Protein AF-A0A142D5C0-F1 (afdb_monomer)

Solvent-accessible surface area (backbone atoms only — not comparable to full-atom values): 4698 Å² total; per-residue (Å²): 127,61,63,27,59,52,48,49,49,56,39,51,76,70,72,45,53,62,57,56,48,15,56,75,56,70,51,53,40,67,57,47,52,30,39,36,46,46,74,40,88,70,54,69,74,55,41,50,42,49,16,62,70,68,74,44,54,54,56,69,50,72,51,81,78,70,76,66,79,69,77,70,73,79,74,90,82,135

Foldseek 3Di:
DDFQVLLVVLCVVVVDDLCRLCVVLVHHSVVSVCCRRVVDQDDPVSLVSSCVSSVHDSCSRRVPPPPPPPVPPPDDDD

pLDDT: mean 83.79, std 17.28, range [42.0, 97.44]

Nearest PDB structures (foldseek):
  1y7y-assembly1_A  TM=8.655E-01  e=3.307E-03  Aeromonas hydrophila
  3f52-assembly1_A  TM=7.956E-01  e=5.337E-03  Corynebacterium glutamicum
  2b5a-assembly1_A  TM=8.156E-01  e=8.614E-03  [Bacillus] caldolyticus
  6jq1-assembly1_A  TM=7.292E-01  e=5.027E-03  Deinococcus geothermalis DSM 11300
  2kpj-assembly1_A  TM=7.492E-01  e=1.162E-02  Agathobacter rectalis ATCC 33656

Radius of gyration: 15.9 Å; Cα contacts (8 Å, |Δi|>4): 68; chains: 1; bounding box: 40×34×42 Å

Mean predicted aligned error: 8.24 Å

Secondary structure (DSSP, 8-state):
----HHHHHHHHHTT--HHHHHHHHTS-HHHHHHHHTTS----HHHHHHHHHHHT--HHHHH-TT-------------

Structure (mmCIF, N/CA/C/O backbone):
data_AF-A0A142D5C0-F1
#
_entry.id   AF-A0A142D5C0-F1
#
loop_
_atom_site.group_PDB
_atom_site.id
_atom_site.type_symbol
_atom_site.label_atom_id
_atom_site.label_alt_id
_atom_site.label_comp_id
_atom_site.label_asym_id
_atom_site.label_entity_id
_atom_site.label_seq_id
_atom_site.pdbx_PDB_ins_code
_atom_site.Cartn_x
_atom_site.Cartn_y
_atom_site.Cartn_z
_atom_site.occupancy
_atom_site.B_iso_or_equiv
_atom_site.auth_seq_id
_atom_site.auth_comp_id
_atom_site.auth_asym_id
_atom_site.auth_atom_id
_atom_site.pdbx_PDB_model_num
ATOM 1 N N . MET A 1 1 ? 14.941 7.103 0.644 1.00 58.94 1 MET A N 1
ATOM 2 C CA . MET A 1 1 ? 14.049 6.100 0.017 1.00 58.94 1 MET A CA 1
ATOM 3 C C . MET A 1 1 ? 12.809 6.816 -0.475 1.00 58.94 1 MET A C 1
ATOM 5 O O . MET A 1 1 ? 12.340 7.690 0.245 1.00 58.94 1 MET A O 1
ATOM 9 N N . ARG A 1 2 ? 12.319 6.516 -1.679 1.00 76.00 2 ARG A N 1
ATOM 10 C CA . ARG A 1 2 ? 11.138 7.184 -2.241 1.00 76.00 2 ARG A CA 1
ATOM 11 C C . ARG A 1 2 ? 9.890 6.361 -1.928 1.00 76.00 2 ARG A C 1
ATOM 13 O O . ARG A 1 2 ? 9.916 5.143 -2.081 1.00 76.00 2 ARG A O 1
ATOM 20 N N . LEU A 1 3 ? 8.831 7.020 -1.462 1.00 83.81 3 LEU A N 1
ATOM 21 C CA . LEU A 1 3 ? 7.551 6.368 -1.185 1.00 83.81 3 LEU A CA 1
ATOM 22 C C . LEU A 1 3 ? 6.883 5.927 -2.490 1.00 83.81 3 LEU A C 1
ATOM 24 O O . LEU A 1 3 ? 6.986 6.607 -3.510 1.00 83.81 3 LEU A O 1
ATOM 28 N N . ASN A 1 4 ? 6.150 4.819 -2.432 1.00 88.56 4 ASN A N 1
ATOM 29 C CA . ASN A 1 4 ? 5.260 4.407 -3.504 1.00 88.56 4 ASN A CA 1
ATOM 30 C C . ASN A 1 4 ? 3.884 5.056 -3.307 1.00 88.56 4 ASN A C 1
ATOM 32 O O . ASN A 1 4 ? 2.954 4.475 -2.739 1.00 88.56 4 ASN A O 1
ATOM 36 N N . GLU A 1 5 ? 3.787 6.310 -3.741 1.00 90.25 5 GLU A N 1
ATOM 37 C CA . GLU A 1 5 ? 2.609 7.150 -3.535 1.00 90.25 5 GLU A CA 1
ATOM 38 C C . GLU A 1 5 ? 1.348 6.574 -4.184 1.00 90.25 5 GLU A C 1
ATOM 40 O O . GLU A 1 5 ? 0.261 6.719 -3.630 1.00 90.25 5 GLU A O 1
ATOM 45 N N . GLU A 1 6 ? 1.473 5.884 -5.317 1.00 91.62 6 GLU A N 1
ATOM 46 C CA . GLU A 1 6 ? 0.324 5.324 -6.033 1.00 91.62 6 GLU A CA 1
ATOM 47 C C . GLU A 1 6 ? -0.293 4.150 -5.269 1.00 91.62 6 GLU A C 1
ATOM 49 O O . GLU A 1 6 ? -1.516 4.065 -5.156 1.00 91.62 6 GLU A O 1
ATOM 54 N N . LEU A 1 7 ? 0.535 3.299 -4.657 1.00 92.31 7 LEU A N 1
ATOM 55 C CA . LEU A 1 7 ? 0.070 2.226 -3.774 1.00 92.31 7 LEU A CA 1
ATOM 56 C C . LEU A 1 7 ? -0.634 2.780 -2.529 1.00 92.31 7 LEU A C 1
ATOM 58 O O . LEU A 1 7 ? -1.707 2.304 -2.156 1.00 92.31 7 LEU A O 1
ATOM 62 N N . ILE A 1 8 ? -0.066 3.827 -1.921 1.00 93.75 8 ILE A N 1
ATOM 63 C CA . ILE A 1 8 ? -0.658 4.497 -0.755 1.00 93.75 8 ILE A CA 1
ATOM 64 C C . ILE A 1 8 ? -2.003 5.134 -1.126 1.00 93.75 8 ILE A C 1
ATOM 66 O O . ILE A 1 8 ? -2.978 4.982 -0.387 1.00 93.75 8 ILE A O 1
ATOM 70 N N . LYS A 1 9 ? -2.076 5.834 -2.265 1.00 94.75 9 LYS A N 1
ATOM 71 C CA . LYS A 1 9 ? -3.314 6.445 -2.769 1.00 94.75 9 LYS A CA 1
ATOM 72 C C . LYS A 1 9 ? -4.370 5.386 -3.062 1.00 94.75 9 LYS A C 1
ATOM 74 O O . LYS A 1 9 ? -5.495 5.537 -2.600 1.00 94.75 9 LYS A O 1
ATOM 79 N N . ALA A 1 10 ? -4.012 4.306 -3.759 1.00 95.06 10 ALA A N 1
ATOM 80 C CA . ALA A 1 10 ? -4.935 3.219 -4.080 1.00 95.06 10 ALA A CA 1
ATOM 81 C C . ALA A 1 10 ? -5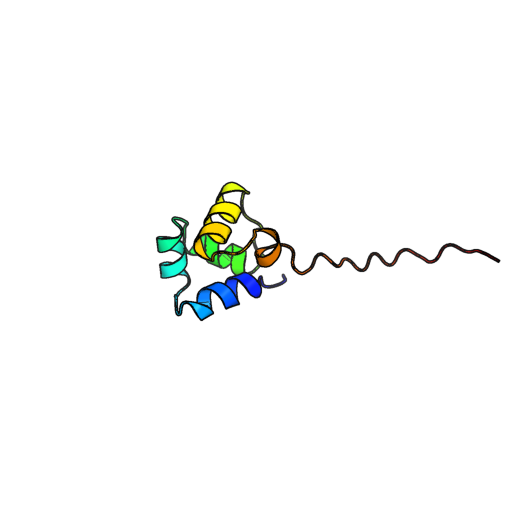.514 2.573 -2.813 1.00 95.06 10 ALA A C 1
ATOM 83 O O . ALA A 1 10 ? -6.722 2.362 -2.718 1.00 95.06 10 ALA A O 1
ATOM 84 N N . ARG A 1 11 ? -4.678 2.345 -1.791 1.00 96.50 11 ARG A N 1
ATOM 85 C CA . ARG A 1 11 ? -5.137 1.848 -0.490 1.00 96.50 11 ARG A CA 1
ATOM 86 C C . ARG A 1 11 ? -6.090 2.820 0.204 1.00 96.50 11 ARG A C 1
ATOM 88 O O . ARG A 1 11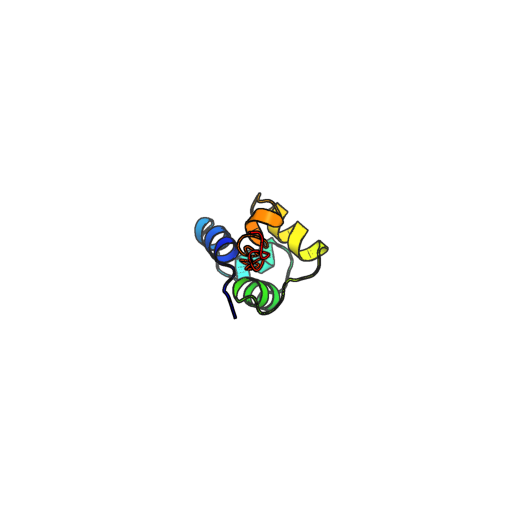 ? -7.148 2.408 0.679 1.00 96.50 11 ARG A O 1
ATOM 95 N N . LYS A 1 12 ? -5.712 4.100 0.283 1.00 96.06 12 LYS A N 1
ATOM 96 C CA . LYS A 1 12 ? -6.509 5.138 0.956 1.00 96.06 12 LYS A CA 1
ATOM 97 C C . LYS A 1 12 ? -7.835 5.409 0.247 1.00 96.06 12 LYS A C 1
ATOM 99 O O . LYS A 1 12 ? -8.821 5.648 0.930 1.00 96.06 12 LYS A O 1
ATOM 104 N N . ALA A 1 13 ? -7.882 5.310 -1.081 1.00 96.00 13 ALA A N 1
ATOM 105 C CA . ALA A 1 13 ? -9.113 5.444 -1.861 1.00 96.00 13 ALA A CA 1
ATOM 106 C C . ALA A 1 13 ? -10.158 4.371 -1.505 1.00 96.00 13 ALA A C 1
ATOM 108 O O . ALA A 1 13 ? -11.353 4.617 -1.617 1.00 96.00 13 ALA A O 1
ATOM 109 N N . LEU A 1 14 ? -9.714 3.203 -1.031 1.00 94.88 14 LEU A N 1
ATOM 110 C CA . LEU A 1 14 ? -10.585 2.141 -0.521 1.00 94.88 14 LEU A CA 1
ATOM 111 C C . LEU A 1 14 ? -10.865 2.250 0.990 1.00 94.88 14 LEU A C 1
ATOM 113 O O . LEU A 1 14 ? -11.536 1.379 1.540 1.00 94.88 14 LEU A O 1
ATOM 117 N N . GLY A 1 15 ? -10.325 3.263 1.678 1.00 96.69 15 GLY A N 1
ATOM 118 C CA . GLY A 1 15 ? -10.488 3.450 3.123 1.00 96.69 15 GLY A CA 1
ATOM 119 C C . GLY A 1 15 ? -9.812 2.379 3.987 1.00 96.69 15 GLY A C 1
ATOM 120 O O . GLY A 1 15 ? -10.185 2.209 5.142 1.00 96.69 15 GLY A O 1
ATOM 121 N N . LEU A 1 16 ? -8.839 1.637 3.446 1.00 96.31 16 LEU A N 1
ATOM 122 C CA . LEU A 1 16 ? -8.245 0.484 4.132 1.00 96.31 16 LEU A CA 1
ATOM 123 C C . LEU A 1 16 ? -6.985 0.851 4.923 1.00 96.31 16 LEU A C 1
ATOM 125 O O . LEU A 1 16 ? -6.108 1.591 4.453 1.00 96.31 16 LEU A O 1
ATOM 129 N N . SER A 1 17 ? -6.822 0.234 6.093 1.00 96.88 17 SER A N 1
ATOM 130 C CA . SER A 1 17 ? -5.521 0.174 6.764 1.00 96.88 17 SER A CA 1
ATOM 131 C C . SER A 1 17 ? -4.539 -0.731 5.999 1.00 96.88 17 SER A C 1
ATOM 133 O O . SER A 1 17 ? -4.930 -1.550 5.163 1.00 96.88 17 SER A O 1
ATOM 135 N N . GLN A 1 18 ? -3.235 -0.609 6.279 1.00 95.94 18 GLN A N 1
ATOM 136 C CA . GLN A 1 18 ? -2.223 -1.488 5.670 1.00 95.94 18 GLN A CA 1
ATOM 137 C C . GLN A 1 18 ? -2.469 -2.964 6.016 1.00 95.94 18 GLN A C 1
ATOM 139 O O . GLN A 1 18 ? -2.328 -3.833 5.159 1.00 95.94 18 GLN A O 1
ATOM 144 N N . ALA A 1 19 ? -2.873 -3.256 7.254 1.00 96.81 19 ALA A N 1
ATOM 145 C CA . ALA A 1 19 ? -3.146 -4.621 7.691 1.00 96.81 19 ALA A CA 1
ATOM 146 C C . ALA A 1 19 ? -4.355 -5.228 6.963 1.00 96.81 19 ALA A C 1
ATOM 148 O O . ALA A 1 19 ? -4.284 -6.363 6.491 1.00 96.81 19 ALA A O 1
ATOM 149 N N . GLU A 1 20 ? -5.440 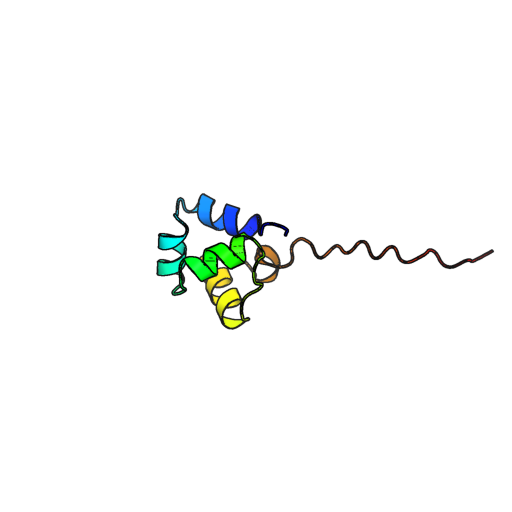-4.465 6.811 1.00 97.44 20 GLU A N 1
ATOM 150 C CA . GLU A 1 20 ? -6.635 -4.925 6.098 1.00 97.44 20 GLU A CA 1
ATOM 151 C C . GLU A 1 20 ? -6.375 -5.130 4.611 1.00 97.44 20 GLU A C 1
ATOM 153 O O . GLU A 1 20 ? -6.749 -6.165 4.060 1.00 97.44 20 GLU A O 1
ATOM 158 N N . ALA A 1 21 ? -5.705 -4.174 3.963 1.00 97.19 21 ALA A N 1
ATOM 159 C CA . ALA A 1 21 ? -5.334 -4.302 2.561 1.00 97.19 21 ALA A CA 1
ATOM 160 C C . ALA A 1 21 ? -4.434 -5.526 2.343 1.00 97.19 21 ALA A C 1
ATOM 162 O O . ALA A 1 21 ? -4.715 -6.347 1.473 1.00 97.19 21 ALA A O 1
ATOM 163 N N . ALA A 1 22 ? -3.411 -5.717 3.180 1.00 96.69 22 ALA A N 1
ATOM 164 C CA . ALA A 1 22 ? -2.522 -6.872 3.094 1.00 96.69 22 ALA A CA 1
ATOM 165 C C . ALA A 1 22 ? -3.274 -8.201 3.263 1.00 96.69 22 ALA A C 1
ATOM 167 O O . ALA A 1 22 ? -3.072 -9.125 2.473 1.00 96.69 22 ALA A O 1
ATOM 168 N N . LYS A 1 23 ? -4.202 -8.273 4.227 1.00 97.38 23 LYS A N 1
ATOM 169 C CA . LYS A 1 23 ? -5.064 -9.444 4.433 1.00 97.38 23 LYS A CA 1
ATOM 170 C C . LYS A 1 23 ? -5.922 -9.739 3.201 1.00 97.38 23 LYS A C 1
ATOM 172 O O . LYS A 1 23 ? -5.978 -10.889 2.780 1.00 97.38 23 LYS A O 1
ATOM 177 N N . LYS A 1 24 ? -6.546 -8.719 2.598 1.00 96.56 24 LYS A N 1
ATOM 178 C CA . LYS A 1 24 ? -7.378 -8.875 1.389 1.00 96.56 24 LYS A CA 1
ATOM 179 C C . LYS A 1 24 ? -6.567 -9.281 0.152 1.00 96.56 24 LYS A C 1
ATOM 181 O O . LYS A 1 24 ? -7.051 -10.060 -0.659 1.00 96.56 24 LYS A O 1
ATOM 186 N N . ILE A 1 25 ? -5.332 -8.796 0.026 1.00 95.88 25 ILE A N 1
ATOM 187 C CA . ILE A 1 25 ? -4.403 -9.152 -1.063 1.00 95.88 25 ILE A CA 1
ATOM 188 C C . ILE A 1 25 ? -3.790 -10.554 -0.845 1.00 95.88 25 ILE A C 1
ATOM 190 O O . ILE A 1 25 ? -3.329 -11.201 -1.789 1.00 95.88 25 ILE A O 1
ATOM 194 N N . GLY A 1 26 ? -3.768 -11.042 0.398 1.00 96.00 26 GLY A N 1
ATOM 195 C CA . GLY A 1 26 ? -3.134 -12.307 0.771 1.00 96.00 26 GLY A CA 1
ATOM 196 C C . GLY A 1 26 ? -1.608 -12.200 0.853 1.00 96.00 26 GLY A C 1
ATOM 197 O O . GLY A 1 26 ? -0.896 -13.061 0.326 1.00 96.00 26 GLY A O 1
ATOM 198 N N . ILE A 1 27 ? -1.115 -11.122 1.472 1.00 95.31 27 ILE A N 1
ATOM 199 C CA . ILE A 1 27 ? 0.300 -10.868 1.794 1.00 95.31 27 ILE A CA 1
ATOM 200 C C . ILE A 1 27 ? 0.443 -10.427 3.258 1.00 95.31 27 ILE A C 1
ATOM 202 O O . ILE A 1 27 ? -0.545 -10.118 3.922 1.00 95.31 27 ILE A O 1
ATOM 206 N N . SER A 1 28 ? 1.671 -10.375 3.782 1.00 95.62 28 SER A N 1
ATOM 207 C CA . SER A 1 28 ? 1.883 -9.888 5.148 1.00 95.62 28 SER A CA 1
ATOM 208 C C . SER A 1 28 ? 1.762 -8.353 5.233 1.00 95.62 28 SER A C 1
ATOM 210 O O . SER A 1 28 ? 2.187 -7.653 4.308 1.00 95.62 28 SER A O 1
ATOM 212 N N . PRO A 1 29 ? 1.251 -7.791 6.348 1.00 94.81 29 PRO A N 1
ATOM 213 C CA . PRO A 1 29 ? 1.192 -6.339 6.551 1.00 94.81 29 PRO A CA 1
ATOM 214 C C . PRO A 1 29 ? 2.558 -5.655 6.418 1.00 94.81 29 PRO A C 1
ATOM 216 O O . PRO A 1 29 ? 2.676 -4.607 5.787 1.00 94.81 29 PRO A O 1
ATOM 219 N N . GLY A 1 30 ? 3.614 -6.293 6.939 1.00 94.94 30 GLY A N 1
ATOM 220 C CA . GLY A 1 30 ? 4.989 -5.8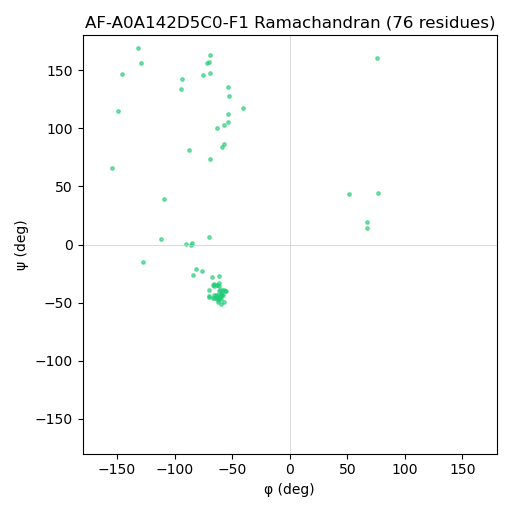08 6.804 1.00 94.94 30 GLY A CA 1
ATOM 221 C C . GLY A 1 30 ? 5.474 -5.773 5.352 1.00 94.94 30 GLY A C 1
ATOM 222 O O . GLY A 1 30 ? 6.181 -4.843 4.971 1.00 94.94 30 GLY A O 1
ATOM 223 N N . MET A 1 31 ? 5.054 -6.732 4.515 1.00 93.81 31 MET A N 1
ATOM 224 C CA . MET A 1 31 ? 5.359 -6.713 3.082 1.00 93.81 31 MET A CA 1
ATOM 225 C C . MET A 1 31 ? 4.710 -5.510 2.398 1.00 93.81 31 MET A C 1
ATOM 227 O O . MET A 1 31 ? 5.394 -4.806 1.659 1.00 93.81 31 MET A O 1
ATOM 231 N N . LEU A 1 32 ? 3.432 -5.228 2.679 1.00 94.94 32 LEU A N 1
ATOM 232 C CA . LEU A 1 32 ? 2.760 -4.055 2.116 1.00 94.94 32 LEU A CA 1
ATOM 233 C C . LEU A 1 32 ? 3.421 -2.747 2.576 1.00 94.94 32 LEU A C 1
ATOM 235 O O . LEU A 1 32 ? 3.683 -1.878 1.750 1.00 94.94 32 LEU A O 1
ATOM 239 N N . ALA A 1 33 ? 3.777 -2.629 3.859 1.00 93.94 33 ALA A N 1
ATOM 240 C CA . ALA A 1 33 ? 4.479 -1.457 4.382 1.00 93.94 33 ALA A CA 1
ATOM 241 C C . ALA A 1 33 ? 5.855 -1.247 3.718 1.00 93.94 33 ALA A C 1
ATOM 243 O O . ALA A 1 33 ? 6.233 -0.117 3.402 1.00 93.94 33 ALA A O 1
ATOM 244 N N . MET A 1 34 ? 6.608 -2.322 3.459 1.00 92.44 34 MET A N 1
ATOM 245 C CA . MET A 1 34 ? 7.884 -2.238 2.736 1.00 92.44 34 MET A CA 1
ATOM 246 C C . MET A 1 34 ? 7.706 -1.806 1.277 1.00 92.44 34 MET A C 1
ATOM 248 O O . MET A 1 34 ? 8.548 -1.071 0.767 1.00 92.44 34 MET A O 1
ATOM 252 N N . LEU A 1 35 ? 6.625 -2.229 0.619 1.00 92.31 35 LEU A N 1
ATOM 253 C CA . LEU A 1 35 ? 6.304 -1.810 -0.749 1.00 92.31 35 LEU A CA 1
ATOM 254 C C . LEU A 1 35 ? 5.883 -0.334 -0.793 1.00 92.31 35 LEU A C 1
ATOM 256 O O . LEU A 1 35 ? 6.383 0.417 -1.625 1.00 92.31 35 LEU A O 1
ATOM 260 N N . GLU A 1 36 ? 5.034 0.106 0.141 1.00 90.88 36 GLU A N 1
ATOM 261 C CA . GLU A 1 36 ? 4.611 1.511 0.264 1.00 90.88 36 GLU A CA 1
ATOM 262 C C . GLU A 1 36 ? 5.782 2.449 0.584 1.00 90.88 36 GLU A C 1
ATOM 264 O O . GLU A 1 36 ? 5.831 3.576 0.097 1.00 90.88 36 GLU A O 1
ATOM 269 N N . THR A 1 37 ? 6.756 1.989 1.372 1.00 89.56 37 THR A N 1
ATOM 270 C CA . THR A 1 37 ? 7.944 2.784 1.733 1.00 89.56 37 THR A CA 1
ATOM 271 C C . THR A 1 37 ? 9.085 2.698 0.718 1.00 89.56 37 THR A C 1
ATOM 273 O O . THR A 1 37 ? 10.131 3.313 0.927 1.00 89.56 37 THR A O 1
ATOM 276 N N . GLY A 1 38 ? 8.916 1.924 -0.361 1.00 84.75 38 GLY A N 1
ATOM 277 C CA . GLY A 1 38 ? 9.966 1.687 -1.353 1.00 84.75 38 GLY A CA 1
ATOM 278 C C . GLY A 1 38 ? 11.154 0.882 -0.813 1.00 84.75 38 GLY A C 1
ATOM 279 O O . GLY A 1 38 ? 12.200 0.832 -1.453 1.00 84.75 38 GLY A O 1
ATOM 280 N N . LYS A 1 39 ? 11.008 0.242 0.360 1.00 82.00 39 LYS A N 1
ATOM 281 C CA . LYS A 1 39 ? 12.025 -0.617 0.989 1.00 82.00 39 LYS A CA 1
ATOM 282 C C . LYS A 1 39 ? 12.295 -1.897 0.216 1.00 82.00 39 LYS A C 1
ATOM 284 O O . LYS A 1 39 ? 13.394 -2.441 0.295 1.00 82.00 39 LYS A O 1
ATOM 289 N N . ARG A 1 40 ? 11.295 -2.383 -0.516 1.00 8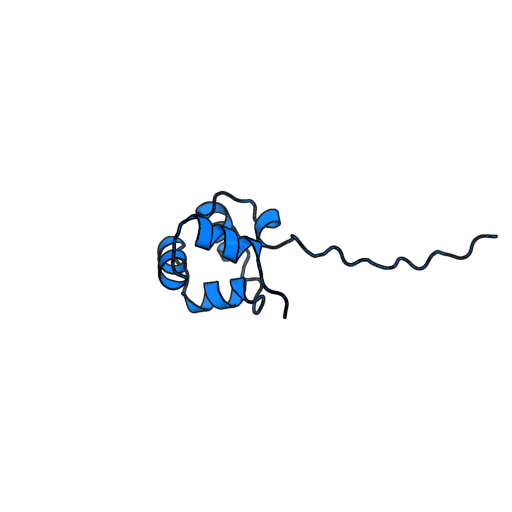0.19 40 ARG A N 1
ATOM 290 C CA . ARG A 1 40 ? 11.390 -3.539 -1.409 1.00 80.19 40 ARG A CA 1
ATOM 291 C C . ARG A 1 40 ? 10.491 -3.331 -2.617 1.00 80.19 40 ARG A C 1
ATOM 293 O O . ARG A 1 40 ? 9.397 -2.804 -2.469 1.00 80.19 40 ARG A O 1
ATOM 300 N N . SER A 1 41 ? 10.908 -3.844 -3.771 1.00 75.50 41 SER A N 1
ATOM 301 C CA . SER A 1 41 ? 10.086 -3.861 -4.991 1.00 75.50 41 SER A CA 1
ATOM 302 C C . SER A 1 41 ? 9.081 -5.021 -5.022 1.00 75.50 41 SER A C 1
ATOM 304 O O . SER A 1 41 ? 8.085 -4.953 -5.735 1.00 75.50 41 SER A O 1
ATOM 306 N N . GLY A 1 42 ? 9.322 -6.080 -4.238 1.00 83.62 42 GLY A N 1
ATOM 307 C CA . GLY A 1 42 ? 8.505 -7.300 -4.219 1.00 83.62 42 GLY A CA 1
ATOM 308 C C . GLY A 1 42 ? 8.749 -8.215 -5.426 1.00 83.62 42 GLY A C 1
ATOM 309 O O . GLY A 1 42 ? 9.271 -7.785 -6.453 1.00 83.62 42 GLY A O 1
ATOM 310 N N . SER A 1 43 ? 8.379 -9.490 -5.296 1.00 89.38 43 SER A N 1
ATOM 311 C CA . SER A 1 43 ? 8.393 -10.454 -6.407 1.00 89.38 43 SER A CA 1
ATOM 312 C C . SER A 1 43 ? 7.267 -10.161 -7.400 1.00 89.38 43 SER A C 1
ATOM 314 O O . SER A 1 43 ? 6.226 -9.630 -7.007 1.00 89.38 43 SER A O 1
ATOM 316 N N . ASP A 1 44 ? 7.411 -10.587 -8.654 1.00 89.69 44 ASP A N 1
ATOM 317 C CA . ASP A 1 44 ? 6.404 -10.329 -9.696 1.00 89.69 44 ASP A CA 1
ATOM 318 C C . ASP A 1 44 ? 5.033 -10.895 -9.331 1.00 89.69 44 ASP A C 1
ATOM 320 O O . ASP A 1 44 ? 4.022 -10.210 -9.457 1.00 89.69 44 ASP A O 1
ATOM 324 N N . ARG A 1 45 ? 4.993 -12.084 -8.717 1.00 92.94 45 ARG A N 1
ATOM 325 C CA . ARG A 1 45 ? 3.754 -12.665 -8.178 1.00 92.94 45 ARG A CA 1
ATOM 326 C C . ARG A 1 45 ? 3.052 -11.743 -7.173 1.00 92.94 45 ARG A C 1
ATOM 328 O O . ARG A 1 45 ? 1.828 -11.647 -7.181 1.00 92.94 45 ARG A O 1
ATOM 335 N N . THR A 1 46 ? 3.807 -11.071 -6.305 1.00 94.12 46 THR A N 1
ATOM 336 C CA . THR A 1 46 ? 3.256 -10.119 -5.329 1.00 94.12 46 THR A CA 1
ATOM 337 C C . THR A 1 46 ? 2.746 -8.865 -6.026 1.00 94.12 46 THR A C 1
ATOM 339 O O . THR A 1 46 ? 1.633 -8.428 -5.743 1.00 94.12 46 THR A O 1
ATOM 342 N N . LYS A 1 47 ? 3.519 -8.317 -6.970 1.00 93.25 47 LYS A N 1
ATOM 343 C CA . LYS A 1 47 ? 3.108 -7.146 -7.752 1.00 93.25 47 LYS A CA 1
ATOM 344 C C . LYS A 1 47 ? 1.816 -7.412 -8.524 1.00 93.25 47 LYS A C 1
ATOM 346 O O . LYS A 1 47 ? 0.915 -6.583 -8.479 1.00 93.25 47 LYS A O 1
ATOM 351 N N . ILE A 1 48 ? 1.689 -8.589 -9.140 1.00 94.06 48 ILE A N 1
ATOM 352 C CA . ILE A 1 48 ? 0.485 -9.018 -9.864 1.00 94.0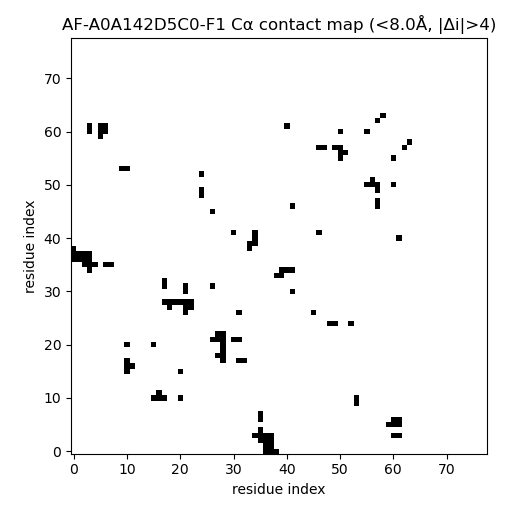6 48 ILE A CA 1
ATOM 353 C C . ILE A 1 48 ? -0.727 -9.089 -8.927 1.00 94.06 48 ILE A C 1
ATOM 355 O O . ILE A 1 48 ? -1.771 -8.532 -9.249 1.00 94.06 48 ILE A O 1
ATOM 359 N N . LYS A 1 49 ? -0.600 -9.701 -7.740 1.00 95.12 49 LYS A N 1
ATOM 360 C CA . LYS A 1 49 ? -1.702 -9.750 -6.757 1.00 95.12 49 LYS A CA 1
ATOM 361 C C . LYS A 1 49 ? -2.184 -8.356 -6.352 1.00 95.12 49 LYS A C 1
ATOM 363 O O . LYS A 1 49 ? -3.383 -8.114 -6.262 1.00 95.12 49 LYS A O 1
ATOM 368 N N . ILE A 1 50 ? -1.244 -7.446 -6.104 1.00 94.94 50 ILE A N 1
ATOM 369 C CA . ILE A 1 50 ? -1.533 -6.063 -5.711 1.00 94.94 50 ILE A CA 1
ATOM 370 C C . ILE A 1 50 ? -2.222 -5.312 -6.859 1.00 94.94 50 ILE A C 1
ATOM 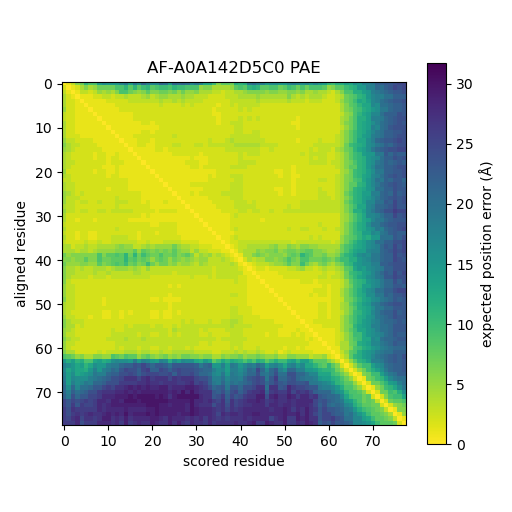372 O O . ILE A 1 50 ? -3.235 -4.652 -6.636 1.00 94.94 50 ILE A O 1
ATOM 376 N N . ALA A 1 51 ? -1.705 -5.452 -8.080 1.00 94.94 51 ALA A N 1
ATOM 377 C CA . ALA A 1 51 ? -2.274 -4.885 -9.299 1.00 94.94 51 ALA A CA 1
ATOM 378 C C . ALA A 1 51 ? -3.721 -5.349 -9.526 1.00 94.94 51 ALA A C 1
ATOM 380 O O . ALA A 1 51 ? -4.624 -4.527 -9.681 1.00 94.94 51 ALA A O 1
ATOM 381 N N . MET A 1 52 ? -3.965 -6.659 -9.429 1.00 95.56 52 MET A N 1
ATOM 382 C CA . MET A 1 52 ? -5.305 -7.240 -9.534 1.00 95.56 52 MET A CA 1
ATOM 383 C C . MET A 1 52 ? -6.255 -6.701 -8.459 1.00 95.56 52 MET A C 1
ATOM 385 O O . MET A 1 52 ? -7.388 -6.339 -8.770 1.00 95.56 52 MET A O 1
ATOM 389 N N . PHE A 1 53 ? -5.797 -6.604 -7.207 1.00 96.56 53 PHE A N 1
ATOM 390 C CA . PHE A 1 53 ? -6.619 -6.112 -6.101 1.00 96.56 53 PHE A CA 1
ATOM 391 C C . PHE A 1 53 ? -7.044 -4.650 -6.286 1.00 96.56 53 PHE A C 1
ATOM 393 O O . PHE A 1 53 ? -8.214 -4.318 -6.103 1.00 96.56 53 PHE A O 1
ATOM 400 N N . TYR A 1 54 ? -6.113 -3.781 -6.683 1.00 95.31 54 TYR A N 1
ATOM 401 C CA . TYR A 1 54 ? -6.395 -2.361 -6.907 1.00 95.31 54 TYR A CA 1
ATOM 402 C C . TYR A 1 54 ? -6.949 -2.051 -8.303 1.00 95.31 54 TYR A C 1
ATOM 404 O O . TYR A 1 54 ? -7.203 -0.883 -8.593 1.00 95.31 54 TYR A O 1
ATOM 412 N N . LYS A 1 55 ? -7.150 -3.069 -9.156 1.00 95.12 55 LYS A N 1
ATOM 413 C CA . LYS A 1 55 ? -7.590 -2.932 -10.556 1.00 95.12 55 LYS A CA 1
ATOM 414 C C . LYS A 1 55 ? -6.736 -1.929 -11.340 1.00 95.12 55 LYS A C 1
ATOM 416 O O . LYS A 1 55 ? -7.250 -1.089 -12.073 1.00 95.12 55 LYS A O 1
ATOM 421 N N . LYS A 1 56 ? -5.424 -2.012 -11.143 1.00 93.94 56 LYS A N 1
ATOM 422 C CA . LYS A 1 56 ? -4.412 -1.164 -11.780 1.00 93.94 56 LYS A CA 1
ATOM 423 C C . LYS A 1 56 ? -3.337 -2.033 -12.397 1.00 93.94 56 LYS A C 1
ATOM 425 O O . LYS A 1 56 ? -3.136 -3.163 -11.961 1.00 93.94 56 LYS A O 1
ATOM 430 N N . SER A 1 57 ? -2.627 -1.516 -13.387 1.00 93.81 57 SER A N 1
ATOM 431 C CA . SER A 1 57 ? -1.462 -2.211 -13.930 1.00 93.81 57 SER A CA 1
ATOM 432 C C . SER A 1 57 ? -0.293 -2.210 -12.935 1.00 93.81 57 SER A C 1
ATOM 434 O O . SER A 1 57 ? -0.186 -1.359 -12.046 1.00 93.81 57 SER A O 1
ATOM 436 N N . VAL A 1 58 ? 0.617 -3.178 -13.087 1.00 90.38 58 VAL A N 1
ATOM 437 C CA . VAL A 1 58 ? 1.872 -3.205 -12.315 1.00 90.38 58 VAL A CA 1
ATOM 438 C C . VAL A 1 58 ? 2.709 -1.954 -12.617 1.00 90.38 58 VAL A C 1
ATOM 440 O O . VAL A 1 58 ? 3.324 -1.401 -11.709 1.00 90.38 58 VAL A O 1
ATOM 443 N N . GLU A 1 59 ? 2.686 -1.467 -13.859 1.00 88.25 59 GLU A N 1
ATOM 444 C CA . GLU A 1 59 ? 3.348 -0.225 -14.272 1.00 88.25 59 GLU A CA 1
ATOM 445 C C . GLU A 1 59 ? 2.838 1.003 -13.523 1.00 88.25 59 GLU A C 1
ATOM 447 O O . GLU A 1 59 ? 3.628 1.714 -12.901 1.00 88.25 59 GLU A O 1
ATOM 452 N N . GLU A 1 60 ? 1.522 1.207 -13.476 1.00 88.62 60 GLU A N 1
ATOM 453 C CA . GLU A 1 60 ? 0.932 2.323 -12.731 1.00 88.62 60 GLU A CA 1
ATOM 454 C C . GLU A 1 60 ? 1.315 2.313 -11.249 1.00 88.62 60 GLU A C 1
ATOM 456 O O . GLU A 1 60 ? 1.544 3.369 -10.660 1.00 88.62 60 GLU A O 1
ATOM 461 N N . LEU A 1 61 ? 1.369 1.127 -10.639 1.00 88.75 61 LEU A N 1
ATOM 462 C CA . LEU A 1 61 ? 1.627 0.990 -9.210 1.00 88.75 61 LEU A CA 1
ATOM 463 C C . LEU A 1 61 ? 3.110 1.006 -8.846 1.00 88.75 61 LEU A C 1
ATOM 465 O O . LEU A 1 61 ? 3.423 1.340 -7.711 1.00 88.75 61 LEU A O 1
ATOM 469 N N . PHE A 1 62 ? 4.024 0.614 -9.735 1.00 84.94 62 PHE A N 1
ATOM 470 C CA . PHE A 1 62 ? 5.434 0.411 -9.372 1.00 84.94 62 PHE A CA 1
ATOM 471 C C . PHE A 1 62 ? 6.440 1.164 -10.250 1.00 84.94 62 PHE A C 1
ATOM 473 O O . PHE A 1 62 ? 7.588 1.300 -9.836 1.00 84.94 62 PHE A O 1
ATOM 480 N N . PHE A 1 63 ? 6.049 1.676 -11.420 1.00 77.44 63 PHE A N 1
ATOM 481 C CA . PHE A 1 63 ? 6.982 2.237 -12.409 1.00 77.44 63 PHE A CA 1
ATOM 482 C C . PHE A 1 63 ? 6.873 3.759 -12.604 1.00 77.44 63 PHE A C 1
ATOM 484 O O . PHE A 1 63 ? 7.613 4.332 -13.402 1.00 77.44 63 PHE A O 1
ATOM 491 N N . LYS A 1 64 ? 6.036 4.463 -11.829 1.00 65.50 64 LYS A N 1
ATOM 492 C CA . LYS A 1 64 ? 5.750 5.894 -12.050 1.00 65.50 64 LYS A CA 1
ATOM 493 C C . LYS A 1 64 ? 6.888 6.887 -11.749 1.00 65.50 64 LYS A C 1
ATOM 495 O O . LYS A 1 64 ? 6.661 8.083 -11.844 1.00 65.50 64 LYS A O 1
ATOM 500 N N . HIS A 1 65 ? 8.109 6.449 -11.430 1.00 57.12 65 HIS A N 1
ATOM 501 C CA . HIS A 1 65 ? 9.291 7.324 -11.460 1.00 57.12 65 HIS A CA 1
ATOM 502 C C . HIS A 1 65 ? 10.593 6.540 -11.676 1.00 57.12 65 HIS A C 1
ATOM 504 O O . HIS A 1 65 ? 11.479 6.534 -10.830 1.00 57.12 65 HIS A O 1
ATOM 510 N N . ASN A 1 66 ? 10.716 5.941 -12.859 1.00 50.00 66 ASN A N 1
ATOM 511 C CA . ASN A 1 66 ? 12.007 5.786 -13.534 1.00 50.00 66 ASN A CA 1
ATOM 512 C C . ASN A 1 66 ? 12.077 6.708 -14.765 1.00 50.00 66 ASN A C 1
ATOM 514 O O . ASN A 1 66 ? 12.675 6.359 -15.777 1.00 50.00 66 ASN A O 1
ATOM 518 N N . LEU A 1 67 ? 11.546 7.936 -14.671 1.00 46.09 67 LEU A N 1
ATOM 519 C CA . LEU A 1 67 ? 12.232 9.039 -15.345 1.00 46.09 67 LEU A CA 1
ATOM 520 C C . LEU A 1 67 ? 13.531 9.261 -14.570 1.00 46.09 67 LEU A C 1
ATOM 522 O O . LEU A 1 67 ? 13.677 10.210 -13.802 1.00 46.09 67 LEU A O 1
ATOM 526 N N . THR A 1 68 ? 14.473 8.336 -14.744 1.00 45.72 68 THR A N 1
ATOM 527 C CA . THR A 1 68 ? 15.857 8.747 -14.847 1.00 45.72 68 THR A CA 1
ATOM 528 C C . THR A 1 68 ? 15.805 9.785 -15.958 1.00 45.72 68 THR A C 1
ATOM 530 O O . THR A 1 68 ? 15.606 9.440 -17.122 1.00 45.72 68 THR A O 1
ATOM 533 N N . LEU A 1 69 ? 15.904 11.066 -15.607 1.00 49.38 69 LEU A N 1
ATOM 534 C CA . LEU A 1 69 ? 16.603 11.977 -16.492 1.00 49.38 69 LEU A CA 1
ATOM 535 C C . LEU A 1 69 ? 17.986 11.342 -16.609 1.00 49.38 69 LEU A C 1
ATOM 537 O O . LEU A 1 69 ? 18.864 11.562 -15.781 1.00 49.38 69 LEU A O 1
ATOM 541 N N . CYS A 1 70 ? 18.134 10.418 -17.556 1.00 46.31 70 CYS A N 1
ATOM 542 C CA . CYS A 1 70 ? 19.430 10.218 -18.137 1.00 46.31 70 CYS A CA 1
ATOM 543 C C . CYS A 1 70 ? 19.661 11.574 -18.783 1.00 46.31 70 CYS A C 1
ATOM 545 O O . CYS A 1 70 ? 19.036 11.904 -19.790 1.00 46.31 70 CYS A O 1
ATOM 547 N N . GLU A 1 71 ? 20.436 12.421 -18.114 1.00 54.44 71 GLU A N 1
ATOM 548 C CA . GLU A 1 71 ? 21.148 13.475 -18.802 1.00 54.44 71 GLU A CA 1
ATOM 549 C C . GLU A 1 71 ? 22.035 12.736 -19.805 1.00 54.44 71 GLU A C 1
ATOM 551 O O . GLU A 1 71 ? 23.179 12.383 -19.522 1.00 54.44 71 GLU A O 1
ATOM 556 N N . CYS A 1 72 ? 21.464 12.399 -20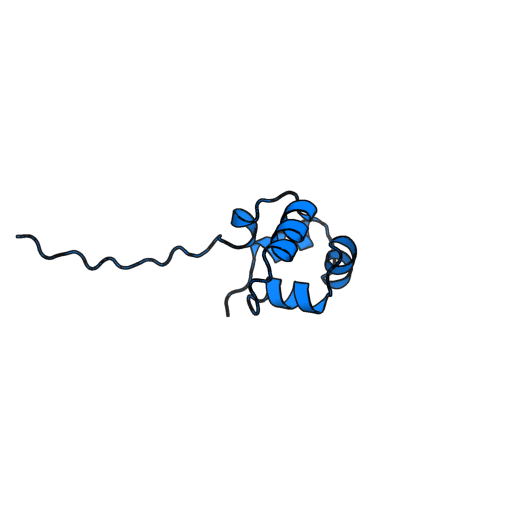.964 1.00 48.91 72 CYS A N 1
ATOM 557 C CA . CYS A 1 72 ? 22.245 12.141 -22.148 1.00 48.91 72 CYS A CA 1
ATOM 558 C C . CYS A 1 72 ? 23.027 13.431 -22.331 1.00 48.91 72 CYS A C 1
ATOM 560 O O . CYS A 1 72 ? 22.458 14.459 -22.702 1.00 48.91 72 CYS A O 1
ATOM 562 N N . LYS A 1 73 ? 24.309 13.396 -21.952 1.00 54.75 73 LYS A N 1
ATOM 563 C CA . LYS A 1 73 ? 25.286 14.398 -22.352 1.00 54.75 73 LYS A CA 1
ATOM 564 C C . LYS A 1 73 ? 25.005 14.705 -23.814 1.00 54.75 73 LYS A C 1
ATOM 566 O O . LYS A 1 73 ? 25.082 13.798 -24.638 1.00 54.75 73 LYS A O 1
ATOM 571 N N . GLY A 1 74 ? 24.644 15.953 -24.095 1.00 46.78 74 GLY A N 1
ATOM 572 C CA . GLY A 1 74 ? 24.645 16.451 -25.456 1.00 46.78 74 GLY A CA 1
ATOM 573 C C . GLY A 1 74 ? 26.034 16.194 -26.016 1.00 46.78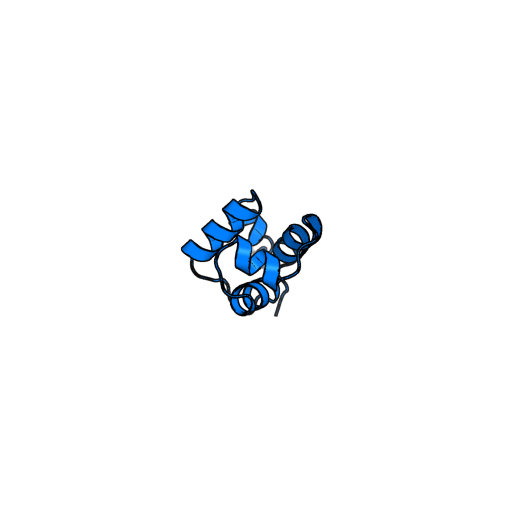 74 GLY A C 1
ATOM 574 O O . GLY A 1 74 ? 27.025 16.722 -25.510 1.00 46.78 74 GLY A O 1
ATOM 575 N N . GLU A 1 75 ? 26.094 15.286 -26.980 1.00 51.66 75 GLU A N 1
ATOM 576 C CA . GLU A 1 75 ? 27.248 15.065 -27.825 1.00 51.66 75 GLU A CA 1
ATOM 577 C C . GLU A 1 75 ? 27.652 16.399 -28.459 1.00 51.66 75 GLU A C 1
ATOM 579 O O . GLU A 1 75 ? 26.811 17.171 -28.923 1.00 51.66 75 GLU A O 1
ATOM 584 N N . ASN A 1 76 ? 28.957 16.669 -28.453 1.00 54.94 76 ASN A N 1
ATOM 585 C CA . ASN A 1 76 ? 29.550 17.711 -29.276 1.00 54.94 76 ASN A CA 1
ATOM 586 C C . ASN A 1 76 ? 29.131 17.493 -30.736 1.00 54.94 76 ASN A C 1
ATOM 588 O O . ASN A 1 76 ? 29.363 16.415 -31.283 1.00 54.94 76 ASN A O 1
ATOM 592 N N . ALA A 1 77 ? 28.600 18.530 -31.376 1.00 51.66 77 ALA A N 1
ATOM 593 C CA . ALA A 1 77 ? 28.551 18.636 -32.827 1.00 51.66 77 ALA A CA 1
ATOM 594 C C . ALA A 1 77 ? 28.618 20.118 -33.223 1.00 51.66 77 ALA A C 1
ATOM 596 O O . ALA A 1 77 ? 27.696 20.873 -32.912 1.00 51.66 77 ALA A O 1
ATOM 597 N N . GLY A 1 78 ? 29.699 20.503 -33.911 1.00 42.00 78 GLY A N 1
ATOM 598 C CA . GLY A 1 78 ? 29.868 21.804 -34.571 1.00 42.00 78 GLY A CA 1
ATOM 599 C C . GLY A 1 78 ? 31.099 22.565 -34.128 1.00 42.00 78 GLY A C 1
ATOM 600 O O . GLY A 1 78 ? 30.914 23.527 -33.356 1.00 42.00 78 GLY A O 1
#

Sequence (78 aa):
MRLNEELIKARKALGLSQAEAAKKIGISPGMLAMLETGKRSGSDRTKIKIAMFYKKSVEELFFKHNLTLCECKGENAG